Protein AF-A0A8X6NJ98-F1 (afdb_monomer_lite)

Radius of gyration: 20.94 Å; chains: 1; bounding box: 55×25×52 Å

pLDDT: mean 72.89, std 16.07, range [29.69, 87.19]

Secondary structure (DSSP, 8-state):
-HHHHHHHHHHH-----EEES-HHHHHHHHHH--SSTT-PPEEEPPHHHHHHHHHHHHHHHHHS----TT---HHHHHHHHHHHHHHHHHHHHHHHHHS--------

Foldseek 3Di:
DLVVQPPCCVPPVDGAQEDEDDPVVVVVCQVVVSDPPDRHRYYDYDPLRVLVVLLVVLVVVLVPPPCDPPNDDSVVVNVVSVVVNVVSVVVVVVVVVVPDDPDDDDD

Structure (mmCIF, N/CA/C/O backbone):
data_AF-A0A8X6NJ98-F1
#
_entry.id   AF-A0A8X6NJ98-F1
#
loop_
_atom_site.group_PDB
_atom_site.id
_atom_site.type_symbol
_atom_site.label_atom_id
_atom_site.label_alt_id
_atom_site.label_comp_id
_atom_site.label_asym_id
_atom_site.label_entity_id
_atom_site.label_seq_id
_atom_site.pdbx_PDB_ins_code
_atom_site.Cartn_x
_atom_site.Cartn_y
_atom_site.Cartn_z
_atom_site.occupancy
_atom_site.B_iso_or_equiv
_atom_site.auth_seq_id
_atom_site.auth_comp_id
_atom_site.auth_asym_id
_atom_site.auth_atom_id
_atom_site.pdbx_PDB_model_num
ATOM 1 N N . MET A 1 1 ? -17.014 7.603 10.220 1.00 59.00 1 MET A N 1
ATOM 2 C CA . MET A 1 1 ? -15.783 6.789 10.355 1.00 59.00 1 MET A CA 1
ATOM 3 C C . MET A 1 1 ? -15.705 6.054 11.693 1.00 59.00 1 MET A C 1
ATOM 5 O O . MET A 1 1 ? -15.623 4.837 11.694 1.00 59.00 1 MET A O 1
ATOM 9 N N . VAL A 1 2 ? -15.804 6.758 12.827 1.00 68.00 2 VAL A N 1
ATOM 10 C CA . VAL A 1 2 ? -15.571 6.204 14.182 1.00 68.00 2 VAL A CA 1
ATOM 11 C C . VAL A 1 2 ? -16.512 5.045 14.569 1.00 68.00 2 VAL A C 1
ATOM 13 O O . VAL A 1 2 ? -16.114 4.143 15.298 1.00 68.00 2 VAL A O 1
ATOM 16 N N . ARG A 1 3 ? -17.741 5.007 14.030 1.00 77.25 3 ARG A N 1
ATOM 17 C CA . ARG A 1 3 ? -18.703 3.910 14.273 1.00 77.25 3 ARG A CA 1
ATOM 18 C C . ARG A 1 3 ? -18.182 2.523 13.868 1.00 77.25 3 ARG A C 1
ATOM 20 O O . ARG A 1 3 ? -18.507 1.555 14.545 1.00 77.25 3 ARG A O 1
ATOM 27 N N . ILE A 1 4 ? -17.367 2.440 12.811 1.00 81.44 4 ILE A N 1
ATOM 28 C CA . ILE A 1 4 ? -16.804 1.171 12.310 1.00 81.44 4 ILE A CA 1
ATOM 29 C C . ILE A 1 4 ? -15.833 0.567 13.332 1.00 81.44 4 ILE A C 1
ATOM 31 O O . ILE A 1 4 ? -15.730 -0.648 13.429 1.00 81.44 4 ILE A O 1
ATOM 35 N N . PHE A 1 5 ? -15.159 1.410 14.117 1.00 81.19 5 PHE A N 1
ATOM 36 C CA . PHE A 1 5 ? -14.208 0.982 15.141 1.00 81.19 5 PHE A CA 1
ATOM 37 C C . PHE A 1 5 ? -14.902 0.669 16.476 1.00 81.19 5 PHE A C 1
ATOM 39 O O . PHE A 1 5 ? -14.585 -0.332 17.105 1.00 81.19 5 PHE A O 1
ATOM 46 N N . LYS A 1 6 ? -15.915 1.461 16.861 1.00 82.06 6 LYS A N 1
ATOM 47 C CA . LYS A 1 6 ? -16.621 1.303 18.148 1.00 82.06 6 LYS A CA 1
ATOM 48 C C . LYS A 1 6 ? -17.482 0.042 18.247 1.00 82.06 6 LYS A C 1
ATOM 50 O O . LYS A 1 6 ? -17.546 -0.576 19.304 1.00 82.06 6 LYS A O 1
ATOM 55 N N . TRP A 1 7 ? -18.180 -0.329 17.172 1.00 84.31 7 TRP A N 1
ATOM 56 C CA . TRP A 1 7 ? -19.093 -1.477 17.202 1.00 84.31 7 TRP A CA 1
ATOM 57 C C . TRP A 1 7 ? -18.386 -2.822 17.481 1.00 84.31 7 TRP A C 1
ATOM 59 O O . TRP A 1 7 ? -18.805 -3.521 18.402 1.00 84.31 7 TRP A O 1
ATOM 69 N N . PRO A 1 8 ? -17.310 -3.207 16.765 1.00 83.81 8 PRO A N 1
ATOM 70 C CA . PRO A 1 8 ? -16.613 -4.469 17.026 1.00 83.81 8 PRO A CA 1
ATOM 71 C C . PRO A 1 8 ? -15.831 -4.473 18.344 1.00 83.81 8 PRO A C 1
ATOM 73 O O . PRO A 1 8 ? -15.721 -5.531 18.965 1.00 83.81 8 PRO A O 1
ATOM 76 N N . GLU A 1 9 ? -15.344 -3.317 18.799 1.00 84.00 9 GLU A N 1
ATOM 77 C CA . GLU A 1 9 ? -14.705 -3.184 20.110 1.00 84.00 9 GLU A CA 1
ATOM 78 C C . GLU A 1 9 ? -15.705 -3.502 21.231 1.00 84.00 9 GLU A C 1
ATOM 80 O O . GLU A 1 9 ? -15.432 -4.346 22.078 1.00 84.00 9 GLU A O 1
ATOM 85 N N . SER A 1 10 ? -16.910 -2.923 21.182 1.00 83.50 10 SER A N 1
ATOM 86 C CA . SER A 1 10 ? -17.930 -3.141 22.215 1.00 83.50 10 SER A CA 1
ATOM 87 C C . SER A 1 10 ? -18.558 -4.534 22.177 1.00 83.50 10 SER A C 1
ATOM 89 O O . SER A 1 10 ? -18.932 -5.052 23.223 1.00 83.50 10 SER A O 1
ATOM 91 N N . ASN A 1 11 ? -18.740 -5.113 20.988 1.00 86.56 11 ASN A N 1
ATOM 92 C CA . ASN A 1 11 ? -19.566 -6.312 20.825 1.00 86.56 11 ASN A CA 1
ATOM 93 C C . ASN A 1 11 ? -18.741 -7.606 20.757 1.00 86.56 11 ASN A C 1
ATOM 95 O O . ASN A 1 11 ? -19.264 -8.693 20.984 1.00 86.56 11 ASN A O 1
ATOM 99 N N . ARG A 1 12 ? -17.460 -7.508 20.379 1.00 86.00 12 ARG A N 1
ATOM 100 C CA . ARG A 1 12 ? -16.571 -8.664 20.172 1.00 86.00 12 ARG A CA 1
ATOM 101 C C . ARG A 1 12 ? -15.187 -8.490 20.802 1.00 86.00 12 ARG A C 1
ATOM 103 O O . ARG A 1 12 ? -14.380 -9.406 20.695 1.00 86.00 12 ARG A O 1
ATOM 110 N N . SER A 1 13 ? -14.895 -7.344 21.427 1.00 83.12 13 SER A N 1
ATOM 111 C CA . SER A 1 13 ? -13.560 -7.009 21.947 1.00 83.12 13 SER A CA 1
ATOM 112 C C . SER A 1 13 ? -12.457 -7.095 20.875 1.00 83.12 13 SER A C 1
ATOM 114 O O . SER A 1 13 ? -11.312 -7.457 21.143 1.00 83.12 13 SER A O 1
ATOM 116 N N . VAL A 1 14 ? -12.802 -6.786 19.616 1.00 85.12 14 VAL A N 1
ATOM 117 C CA . VAL A 1 14 ? -11.871 -6.845 18.476 1.00 85.12 14 VAL A CA 1
ATOM 118 C C . VAL A 1 14 ? -11.396 -5.445 18.110 1.00 85.12 14 VAL A C 1
ATOM 120 O O . VAL A 1 14 ? -12.199 -4.520 17.990 1.00 85.12 14 VAL A O 1
ATOM 123 N N . ARG A 1 15 ? -10.088 -5.311 17.856 1.00 85.69 15 ARG A N 1
ATOM 124 C CA . ARG A 1 15 ? -9.449 -4.073 17.395 1.00 85.69 15 ARG A CA 1
ATOM 125 C C . ARG A 1 15 ? -8.810 -4.260 16.021 1.00 85.69 15 ARG A C 1
ATOM 127 O O . ARG A 1 15 ? -8.066 -5.206 15.782 1.00 85.69 15 ARG A O 1
ATOM 134 N N . TYR A 1 16 ? -9.077 -3.323 15.120 1.00 85.81 16 TYR A N 1
ATOM 135 C CA . TYR A 1 16 ? -8.394 -3.200 13.832 1.00 85.81 16 TYR A CA 1
ATOM 136 C C . TYR A 1 16 ? -7.019 -2.553 13.994 1.00 85.81 16 TYR A C 1
ATOM 138 O O . TYR A 1 16 ? -6.923 -1.394 14.389 1.00 85.81 16 TYR A O 1
ATOM 146 N N . ILE A 1 17 ? -5.972 -3.286 13.627 1.00 86.00 17 ILE A N 1
ATOM 147 C CA . ILE A 1 17 ? -4.575 -2.836 13.730 1.00 86.00 17 ILE A CA 1
ATOM 148 C C . ILE A 1 17 ? -4.085 -2.241 12.402 1.00 86.00 17 ILE A C 1
ATOM 150 O O . ILE A 1 17 ? -3.217 -1.369 12.384 1.00 86.00 17 ILE A O 1
ATOM 154 N N . SER A 1 18 ? -4.670 -2.676 11.284 1.00 86.69 18 SER A N 1
ATOM 155 C CA . SER A 1 18 ? -4.227 -2.302 9.944 1.00 86.69 18 SER A CA 1
ATOM 156 C C . SER A 1 18 ? -5.370 -1.769 9.090 1.00 86.69 18 SER A C 1
ATOM 158 O O . SER A 1 18 ? -6.457 -2.344 9.046 1.00 86.69 18 SER A O 1
ATOM 160 N N . TYR A 1 19 ? -5.106 -0.675 8.379 1.00 85.25 19 TYR A N 1
ATOM 161 C CA . TYR A 1 19 ? -6.032 -0.046 7.443 1.00 85.25 19 TYR A CA 1
ATOM 162 C C . TYR A 1 19 ? -5.536 -0.208 6.004 1.00 85.25 19 TYR A C 1
ATOM 164 O O . TYR A 1 19 ? -4.418 0.197 5.682 1.00 85.25 19 TYR A O 1
ATOM 172 N N . ILE A 1 20 ? -6.391 -0.747 5.130 1.00 85.81 20 ILE A N 1
ATOM 173 C CA . ILE A 1 20 ? -6.159 -0.829 3.683 1.00 85.81 20 ILE A CA 1
ATOM 174 C C . ILE A 1 20 ? -7.145 0.118 2.999 1.00 85.81 20 ILE A C 1
ATOM 176 O O . ILE A 1 20 ? -8.353 -0.105 3.031 1.00 85.81 20 ILE A O 1
ATOM 180 N N . GLY A 1 21 ? -6.635 1.178 2.374 1.00 83.25 21 GLY A N 1
ATOM 181 C CA . GLY A 1 21 ? -7.469 2.156 1.678 1.00 83.25 21 GLY A CA 1
ATOM 182 C C . GLY A 1 21 ? -6.738 3.454 1.348 1.00 83.25 21 GLY A C 1
ATOM 183 O O . GLY A 1 21 ? -5.506 3.545 1.431 1.00 83.25 21 GLY A O 1
ATOM 184 N N . ASP A 1 22 ? -7.496 4.475 0.954 1.00 81.75 22 ASP A N 1
ATOM 185 C CA . ASP A 1 22 ? -6.915 5.747 0.534 1.00 81.75 22 ASP A CA 1
ATOM 186 C C . ASP A 1 22 ? -6.311 6.544 1.691 1.00 81.75 22 ASP A C 1
ATOM 188 O O . ASP A 1 22 ? -6.780 6.546 2.828 1.00 81.75 22 ASP A O 1
ATOM 192 N N . ALA A 1 23 ? -5.261 7.301 1.363 1.00 81.88 23 ALA A N 1
ATOM 193 C CA . ALA A 1 23 ? -4.549 8.138 2.325 1.00 81.88 23 ALA A CA 1
ATOM 194 C C . ALA A 1 23 ? -5.454 9.184 2.992 1.00 81.88 23 ALA A C 1
ATOM 196 O O . ALA A 1 23 ? -5.309 9.435 4.181 1.00 81.88 23 ALA A O 1
ATOM 197 N N . LYS A 1 24 ? -6.396 9.762 2.236 1.00 82.81 24 LYS A N 1
ATOM 198 C CA . LYS A 1 24 ? -7.291 10.827 2.715 1.00 82.81 24 LYS A CA 1
ATOM 199 C C . LYS A 1 24 ? -8.150 10.358 3.891 1.00 82.81 24 LYS A C 1
ATOM 201 O O . LYS A 1 24 ? -8.286 11.060 4.886 1.00 82.81 24 LYS A O 1
ATOM 206 N N . TYR A 1 25 ? -8.676 9.143 3.787 1.00 82.50 25 TYR A N 1
ATOM 207 C CA . TYR A 1 25 ? -9.475 8.513 4.831 1.00 82.50 25 TYR A CA 1
ATOM 208 C C . TYR A 1 25 ? -8.622 8.023 6.000 1.00 82.50 25 TYR A C 1
ATOM 210 O O . TYR A 1 25 ? -9.055 8.091 7.143 1.00 82.50 25 TYR A O 1
ATOM 218 N N . PHE A 1 26 ? -7.395 7.567 5.736 1.00 84.75 26 PHE A N 1
ATOM 219 C CA . PHE A 1 26 ? -6.470 7.213 6.810 1.00 84.75 26 PHE A CA 1
ATOM 220 C C . PHE A 1 26 ? -6.135 8.417 7.698 1.00 84.75 26 PHE A C 1
ATOM 222 O O . PHE A 1 26 ? -6.127 8.280 8.915 1.00 84.75 26 PHE A O 1
ATOM 229 N N . LEU A 1 27 ? -5.911 9.598 7.113 1.00 85.62 27 LEU A N 1
ATOM 230 C CA . LEU A 1 27 ? -5.614 10.814 7.876 1.00 85.62 27 LEU A CA 1
ATOM 231 C C . LEU A 1 27 ? -6.757 11.192 8.825 1.00 85.62 27 LEU A C 1
ATOM 233 O O . LEU A 1 27 ? -6.503 11.525 9.978 1.00 85.62 27 LEU A O 1
ATOM 237 N N . SER A 1 28 ? -8.011 11.085 8.376 1.00 85.75 28 SER A N 1
ATOM 238 C CA . SER A 1 28 ? -9.161 11.355 9.246 1.00 85.75 28 SER A CA 1
ATOM 239 C C . SER A 1 28 ? -9.330 10.300 10.342 1.00 85.75 28 SER A C 1
ATOM 241 O O . SER A 1 28 ? -9.705 10.644 11.460 1.00 85.75 28 SER A O 1
ATOM 243 N N . ILE A 1 29 ? -9.001 9.032 10.064 1.00 84.31 29 ILE A N 1
ATOM 244 C CA . ILE A 1 29 ? -8.968 7.969 11.081 1.00 84.31 29 ILE A CA 1
ATOM 245 C C . ILE A 1 29 ? -7.875 8.250 12.115 1.00 84.31 29 ILE A C 1
ATOM 247 O O . ILE A 1 29 ? -8.160 8.210 13.310 1.00 84.31 29 ILE A O 1
ATOM 251 N N . ALA A 1 30 ? -6.658 8.564 11.667 1.00 83.88 30 ALA A N 1
ATOM 252 C CA . ALA A 1 30 ? -5.522 8.864 12.532 1.00 83.88 30 ALA A CA 1
ATOM 253 C C . ALA A 1 30 ? -5.808 10.076 13.431 1.00 83.88 30 ALA A C 1
ATOM 255 O O . ALA A 1 30 ? -5.580 10.002 14.633 1.00 83.88 30 ALA A O 1
ATOM 256 N N . ALA A 1 31 ? -6.399 11.140 12.877 1.00 84.81 31 ALA A N 1
ATOM 257 C CA . ALA A 1 31 ? -6.829 12.308 13.646 1.00 84.81 31 ALA A CA 1
ATOM 258 C C . ALA A 1 31 ? -7.931 11.974 14.665 1.00 84.81 31 ALA A C 1
ATOM 260 O O . ALA A 1 31 ? -7.966 12.541 15.751 1.00 84.81 31 ALA A O 1
ATOM 261 N N . SER A 1 32 ? -8.831 11.043 14.331 1.00 82.94 32 SER A N 1
ATOM 262 C CA . SER A 1 32 ? -9.922 10.648 15.228 1.00 82.94 32 SER A CA 1
ATOM 263 C C . SER A 1 32 ? -9.502 9.727 16.376 1.00 82.94 32 SER A C 1
ATOM 265 O O . SER A 1 32 ? -10.331 9.503 17.252 1.00 82.94 32 SER A O 1
ATOM 267 N N . SER A 1 33 ? -8.277 9.177 16.348 1.00 80.62 33 SER A N 1
ATOM 268 C CA . SER A 1 33 ? -7.727 8.208 17.313 1.00 80.62 33 SER A CA 1
ATOM 269 C C . SER A 1 33 ? -8.795 7.270 17.904 1.00 80.62 33 SER A C 1
ATOM 271 O O . SER A 1 33 ? -9.205 7.437 19.054 1.00 80.62 33 SER A O 1
ATOM 273 N N . PRO A 1 34 ? -9.304 6.297 17.123 1.00 77.12 34 PRO A N 1
ATOM 274 C CA . PRO A 1 34 ? -10.494 5.537 17.502 1.00 77.12 34 PRO A CA 1
ATOM 275 C C . PRO A 1 34 ? -10.318 4.668 18.757 1.00 77.12 34 PRO A C 1
ATOM 27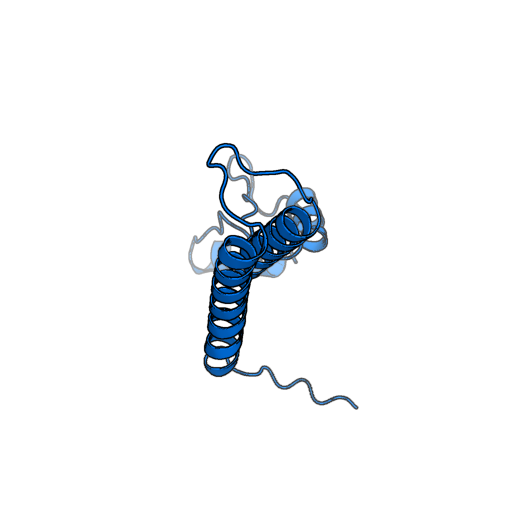7 O O . PRO A 1 34 ? -11.321 4.360 19.394 1.00 77.12 34 PRO A O 1
ATOM 280 N N . TYR A 1 35 ? -9.083 4.299 19.112 1.00 81.75 35 TYR A N 1
ATOM 281 C CA . TYR A 1 35 ? -8.759 3.523 20.312 1.00 81.75 35 TYR A CA 1
ATOM 282 C C . TYR A 1 35 ? -8.041 4.397 21.348 1.00 81.75 35 TYR A C 1
ATOM 284 O O . TYR A 1 35 ? -7.285 5.302 20.984 1.00 81.75 35 TYR A O 1
ATOM 292 N N . LYS A 1 36 ? -8.266 4.116 22.639 1.00 67.62 36 LYS A N 1
ATOM 293 C CA . LYS A 1 36 ? -7.506 4.728 23.744 1.00 67.62 36 LYS A CA 1
ATOM 294 C C . LYS A 1 36 ? -6.080 4.155 23.809 1.00 67.62 36 LYS A C 1
ATOM 296 O O . LYS A 1 36 ? -5.811 3.103 23.233 1.00 67.62 36 LYS A O 1
ATOM 301 N N . GLU A 1 37 ? -5.193 4.912 24.457 1.00 67.69 37 GLU A N 1
ATOM 302 C CA . GLU A 1 37 ? -3.725 4.798 24.490 1.00 67.69 37 GLU A CA 1
ATOM 303 C C . GLU A 1 37 ? -3.138 3.395 24.235 1.00 67.69 37 GLU A C 1
ATOM 305 O O . GLU A 1 37 ? -3.469 2.415 24.898 1.00 67.69 37 GLU A O 1
ATOM 310 N N . GLY A 1 38 ? -2.222 3.325 23.259 1.00 68.38 38 GLY A N 1
ATOM 311 C CA . GLY A 1 38 ? -1.344 2.173 23.019 1.00 68.38 38 GLY A CA 1
ATOM 312 C C . GLY A 1 38 ? -1.570 1.405 21.712 1.00 68.38 38 GLY A C 1
ATOM 313 O O . GLY A 1 38 ? -0.712 0.616 21.330 1.00 68.38 38 GLY A O 1
ATOM 314 N N . THR A 1 39 ? -2.676 1.615 20.983 1.00 69.56 39 THR A N 1
ATOM 315 C CA . THR A 1 39 ? -2.929 0.914 19.701 1.00 69.56 39 THR A CA 1
ATOM 316 C C . THR A 1 39 ? -2.998 1.885 18.524 1.00 69.56 39 THR A C 1
ATOM 318 O O . THR A 1 39 ? -4.046 2.464 18.238 1.00 69.56 39 THR A O 1
ATOM 321 N N . GLN A 1 40 ? -1.878 2.052 17.815 1.00 76.50 40 GLN A N 1
ATOM 322 C CA . GLN A 1 40 ? -1.821 2.869 16.603 1.00 76.50 40 GLN A CA 1
ATOM 323 C C . GLN A 1 40 ? -2.245 2.050 15.377 1.00 76.50 40 GLN A C 1
ATOM 325 O O . GLN A 1 40 ? -1.723 0.964 15.125 1.00 76.50 40 GLN A O 1
ATOM 330 N N . VAL A 1 41 ? -3.184 2.580 14.589 1.00 81.44 41 VAL A N 1
ATOM 331 C CA . VAL A 1 41 ? -3.594 1.948 13.328 1.00 81.44 41 VAL A CA 1
ATOM 332 C C . VAL A 1 41 ? -2.513 2.190 12.278 1.00 81.44 41 VAL A C 1
ATOM 334 O O . VAL A 1 41 ? -2.213 3.333 11.931 1.00 81.44 41 VAL A O 1
ATOM 337 N N . THR A 1 42 ? -1.952 1.113 11.738 1.00 85.31 42 THR A N 1
ATOM 338 C CA . THR A 1 42 ? -0.954 1.169 10.666 1.00 85.31 42 THR A CA 1
ATOM 339 C C . THR A 1 42 ? -1.631 1.190 9.303 1.00 85.31 42 THR A C 1
ATOM 341 O O . THR A 1 42 ? -2.572 0.442 9.029 1.00 85.31 42 THR A O 1
ATOM 344 N N . LYS A 1 43 ? -1.161 2.061 8.410 1.00 83.69 43 LYS A N 1
ATOM 345 C CA . LYS A 1 43 ? -1.631 2.076 7.027 1.00 83.69 43 LYS A CA 1
ATOM 346 C C . LYS A 1 43 ? -0.849 1.055 6.210 1.00 83.69 43 LYS A C 1
ATOM 348 O O . LYS A 1 43 ? 0.361 1.191 6.059 1.00 83.69 43 LYS A O 1
ATOM 353 N N . LEU A 1 44 ? -1.552 0.098 5.619 1.00 85.62 44 LEU A N 1
ATOM 354 C CA . LEU A 1 44 ? -0.991 -0.815 4.631 1.00 85.62 44 LEU A CA 1
ATOM 355 C C . LEU A 1 44 ? -1.287 -0.302 3.219 1.00 85.62 44 LEU A C 1
ATOM 357 O O . LEU A 1 44 ? -2.370 0.220 2.932 1.00 85.62 44 LEU A O 1
ATOM 361 N N . GLU A 1 45 ? -0.317 -0.434 2.314 1.00 79.31 45 GLU A N 1
ATOM 362 C CA . GLU A 1 45 ? -0.556 -0.149 0.902 1.00 79.31 45 GLU A CA 1
ATOM 363 C C . GLU A 1 45 ? -1.386 -1.270 0.267 1.00 79.31 45 GLU A C 1
ATOM 365 O O . GLU A 1 45 ? -1.136 -2.457 0.462 1.00 79.31 45 GLU A O 1
ATOM 370 N N . CYS A 1 46 ? -2.383 -0.889 -0.533 1.00 82.94 46 CYS A N 1
ATOM 371 C CA . CYS A 1 46 ? -3.140 -1.852 -1.321 1.00 82.94 46 CYS A CA 1
ATOM 372 C C . CYS A 1 46 ? -2.246 -2.454 -2.416 1.00 82.94 46 CYS A C 1
ATOM 374 O O . CYS A 1 46 ? -1.526 -1.725 -3.101 1.00 82.94 46 CYS A O 1
ATOM 376 N N . VAL A 1 47 ? -2.350 -3.767 -2.639 1.00 82.00 47 VAL A N 1
ATOM 377 C CA . VAL A 1 47 ? -1.583 -4.502 -3.664 1.00 82.00 47 VAL A CA 1
ATOM 378 C C . VAL A 1 47 ? -1.709 -3.850 -5.044 1.00 82.00 47 VAL A C 1
ATOM 380 O O . VAL A 1 47 ? -0.712 -3.665 -5.736 1.00 82.00 47 VAL A O 1
ATOM 383 N N . VAL A 1 48 ? -2.912 -3.393 -5.405 1.00 80.44 48 VAL A N 1
ATOM 384 C CA . VAL A 1 48 ? -3.169 -2.694 -6.677 1.00 80.44 48 VAL A CA 1
ATOM 385 C C . VAL A 1 48 ? -2.359 -1.396 -6.779 1.00 80.44 48 VAL A C 1
ATOM 387 O O . VAL A 1 48 ? -1.876 -1.035 -7.851 1.00 80.44 48 VAL A O 1
ATOM 390 N N . ARG A 1 49 ? -2.173 -0.677 -5.665 1.00 82.75 49 ARG A N 1
ATOM 391 C CA . ARG A 1 49 ? -1.370 0.554 -5.622 1.00 82.75 49 ARG A CA 1
ATOM 392 C C . ARG A 1 49 ? 0.117 0.251 -5.798 1.00 82.75 49 ARG A C 1
ATOM 394 O O . ARG A 1 49 ? 0.779 0.961 -6.552 1.00 82.75 49 ARG A O 1
ATOM 401 N N . ILE A 1 50 ? 0.617 -0.807 -5.161 1.00 84.62 50 ILE A N 1
ATOM 402 C CA . ILE A 1 50 ? 2.002 -1.278 -5.325 1.00 84.62 50 ILE A CA 1
ATOM 403 C C . ILE A 1 50 ? 2.247 -1.668 -6.786 1.00 84.62 50 ILE A C 1
ATOM 405 O O . ILE A 1 50 ? 3.195 -1.197 -7.407 1.00 84.62 50 ILE A O 1
ATOM 409 N N . GLN A 1 51 ? 1.338 -2.440 -7.376 1.00 84.94 51 GLN A N 1
ATOM 410 C CA . GLN A 1 51 ? 1.414 -2.848 -8.778 1.00 84.94 51 GLN A CA 1
ATOM 411 C C . GLN A 1 51 ? 1.421 -1.655 -9.738 1.00 84.94 51 GLN A C 1
ATOM 413 O O . GLN A 1 51 ? 2.263 -1.602 -10.630 1.00 84.94 51 GLN A O 1
ATOM 418 N N . LYS A 1 52 ? 0.557 -0.651 -9.528 1.00 84.19 52 LYS A N 1
ATOM 419 C CA . LYS A 1 52 ? 0.576 0.590 -10.324 1.00 84.19 52 LYS A CA 1
ATOM 420 C C . LYS A 1 52 ? 1.917 1.323 -10.227 1.00 84.19 52 LYS A C 1
ATOM 422 O O . LYS A 1 52 ? 2.403 1.824 -11.237 1.00 84.19 52 LYS A O 1
ATOM 427 N N . ARG A 1 53 ? 2.532 1.372 -9.039 1.00 85.88 53 ARG A N 1
ATOM 428 C CA . ARG A 1 53 ? 3.872 1.961 -8.860 1.00 85.88 53 ARG A CA 1
ATOM 429 C C . ARG A 1 53 ? 4.936 1.174 -9.621 1.00 85.88 53 ARG A C 1
ATOM 431 O O . ARG A 1 53 ? 5.749 1.792 -10.299 1.00 85.88 53 ARG A O 1
ATOM 438 N N . ILE A 1 54 ? 4.908 -0.156 -9.543 1.00 85.25 54 ILE A N 1
ATOM 439 C CA . ILE A 1 54 ? 5.842 -1.028 -10.271 1.00 85.25 54 ILE A CA 1
ATOM 440 C C . ILE A 1 54 ? 5.707 -0.810 -11.781 1.00 85.25 54 ILE A C 1
ATOM 442 O O . ILE A 1 54 ? 6.709 -0.568 -12.444 1.00 85.25 54 ILE A O 1
ATOM 446 N N . VAL A 1 55 ? 4.483 -0.799 -12.317 1.00 86.38 55 VAL A N 1
ATOM 447 C CA . VAL A 1 55 ? 4.234 -0.537 -13.746 1.00 86.38 55 VAL A CA 1
ATOM 448 C C . VAL A 1 55 ? 4.766 0.837 -14.159 1.00 86.38 55 VAL A C 1
ATOM 450 O O . VAL A 1 55 ? 5.446 0.942 -15.175 1.00 86.38 55 VAL A O 1
ATOM 453 N N . ALA A 1 56 ? 4.530 1.883 -13.363 1.00 87.19 56 ALA A N 1
ATOM 454 C CA . ALA A 1 56 ? 5.046 3.219 -13.660 1.00 87.19 56 ALA A CA 1
ATOM 455 C C . ALA A 1 56 ? 6.586 3.276 -13.651 1.00 87.19 56 ALA A C 1
ATOM 457 O O . ALA A 1 56 ? 7.180 3.957 -14.486 1.00 87.19 56 ALA A O 1
ATOM 458 N N . LEU A 1 57 ? 7.248 2.558 -12.736 1.00 86.50 57 LEU A N 1
ATOM 459 C CA . LEU A 1 57 ? 8.711 2.449 -12.713 1.00 86.50 57 LEU A CA 1
ATOM 460 C C . LEU A 1 57 ? 9.236 1.695 -13.938 1.00 86.50 57 LEU A C 1
ATOM 462 O O . LEU A 1 57 ? 10.165 2.164 -14.584 1.00 86.50 57 LEU A O 1
ATOM 466 N N . LEU A 1 58 ? 8.607 0.577 -14.298 1.00 84.19 58 LEU A N 1
ATOM 467 C CA . LEU A 1 58 ? 8.945 -0.204 -15.488 1.00 84.19 58 LEU A CA 1
ATOM 468 C C . LEU A 1 58 ? 8.777 0.607 -16.783 1.00 84.19 58 LEU A C 1
ATOM 470 O O . LEU A 1 58 ? 9.632 0.552 -17.663 1.00 84.19 58 LEU A O 1
ATOM 474 N N . GLN A 1 59 ? 7.721 1.416 -16.882 1.00 83.38 59 GLN A N 1
ATOM 475 C CA . GLN A 1 59 ? 7.516 2.325 -18.013 1.00 83.38 59 GLN A CA 1
ATOM 476 C C . GLN A 1 59 ? 8.589 3.417 -18.082 1.00 83.38 59 GLN A C 1
ATOM 478 O O . GLN A 1 59 ? 9.084 3.708 -19.168 1.00 83.38 59 GLN A O 1
ATOM 483 N N . LYS A 1 60 ? 9.001 3.985 -16.940 1.00 84.25 60 LYS A N 1
ATOM 484 C CA . LYS A 1 60 ? 10.127 4.931 -16.893 1.00 84.25 60 LYS A CA 1
ATOM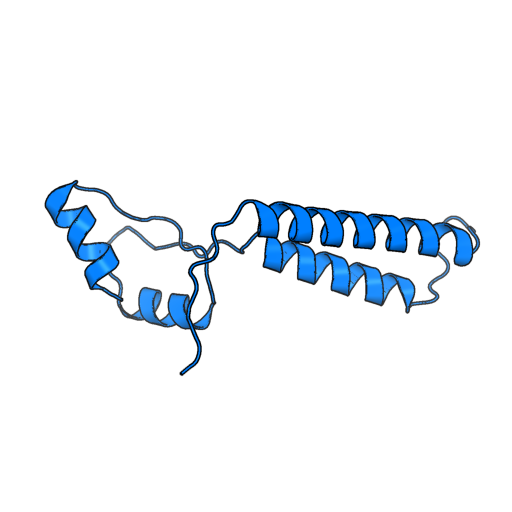 485 C C . LYS A 1 60 ? 11.433 4.273 -17.329 1.00 84.25 60 LYS A C 1
ATOM 487 O O . LYS A 1 60 ? 12.139 4.849 -18.146 1.00 84.25 60 LYS A O 1
ATOM 492 N N . LEU A 1 61 ? 11.703 3.055 -16.853 1.00 81.00 61 LEU A N 1
ATOM 493 C CA . LEU A 1 61 ? 12.874 2.271 -17.254 1.00 81.00 61 LEU A CA 1
ATOM 494 C C . LEU A 1 61 ? 12.884 1.974 -18.757 1.00 81.00 61 LEU A C 1
ATOM 496 O O . LEU A 1 61 ? 13.945 1.990 -19.370 1.00 81.00 61 LEU A O 1
ATOM 500 N N . LYS A 1 62 ? 11.711 1.753 -19.362 1.00 76.38 62 LYS A N 1
ATOM 501 C CA . LYS A 1 62 ? 11.566 1.579 -20.814 1.00 76.38 62 LYS A CA 1
ATOM 502 C C . LYS A 1 62 ? 11.883 2.861 -21.597 1.00 76.38 62 LYS A C 1
ATOM 504 O O . LYS A 1 62 ? 12.395 2.772 -22.706 1.00 76.38 62 LYS A O 1
ATOM 509 N N . GLN A 1 63 ? 11.556 4.033 -21.049 1.00 76.19 63 GLN A N 1
ATOM 510 C CA . GLN A 1 63 ? 11.791 5.336 -21.690 1.00 76.19 63 GLN A CA 1
ATOM 511 C C . GLN A 1 63 ? 13.242 5.804 -21.562 1.00 76.19 63 GLN A C 1
ATOM 513 O O . GLN A 1 63 ? 13.770 6.457 -22.462 1.00 76.19 63 GLN A O 1
ATOM 518 N N . THR A 1 64 ? 13.908 5.474 -20.457 1.00 68.88 64 THR A N 1
ATOM 519 C CA . THR A 1 64 ? 15.341 5.711 -20.319 1.00 68.88 64 THR A CA 1
ATOM 520 C C . THR A 1 64 ? 16.097 4.716 -21.193 1.00 68.88 64 THR A C 1
ATOM 522 O O . THR A 1 64 ? 16.252 3.554 -20.833 1.00 68.88 64 THR A O 1
ATOM 525 N N . ASN A 1 65 ? 16.619 5.190 -22.329 1.00 59.44 65 ASN A N 1
ATOM 526 C CA . ASN A 1 65 ? 17.563 4.478 -23.202 1.00 59.44 65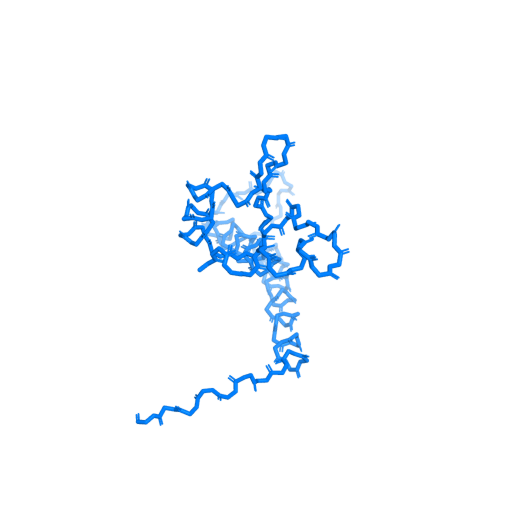 ASN A CA 1
ATOM 527 C C . ASN A 1 65 ? 18.935 4.249 -22.525 1.00 59.44 65 ASN A C 1
ATOM 529 O O . ASN A 1 65 ? 19.983 4.357 -23.163 1.00 59.44 65 ASN A O 1
ATOM 533 N N . SER A 1 66 ? 18.969 3.984 -21.218 1.00 56.53 66 SER A N 1
ATOM 534 C CA . SER A 1 66 ? 20.196 3.620 -20.530 1.00 56.53 66 SER A CA 1
ATOM 535 C C . SER A 1 66 ? 20.586 2.235 -21.021 1.00 56.53 66 SER A C 1
ATOM 537 O O . SER A 1 66 ? 19.910 1.250 -20.713 1.00 56.53 66 SER A O 1
ATOM 539 N N . LYS A 1 67 ? 21.660 2.170 -21.813 1.00 55.09 67 LYS A N 1
ATOM 540 C CA . LYS A 1 67 ? 22.374 0.924 -22.087 1.00 55.09 67 LYS A CA 1
ATOM 541 C C . LYS A 1 67 ? 22.568 0.226 -20.743 1.00 55.09 67 LYS A C 1
ATOM 543 O O . LYS A 1 67 ? 23.244 0.757 -19.865 1.00 55.09 67 LYS A O 1
ATOM 548 N N . PHE A 1 68 ? 21.892 -0.902 -20.555 1.00 54.81 68 PHE A N 1
ATOM 549 C CA . PHE A 1 68 ? 22.121 -1.727 -19.378 1.00 54.81 68 PHE A CA 1
ATOM 550 C C . PHE A 1 68 ? 23.564 -2.241 -19.453 1.00 54.81 68 PHE A C 1
ATOM 552 O O . PHE A 1 68 ? 24.078 -2.440 -20.557 1.00 54.81 68 PHE A O 1
ATOM 559 N N . SER A 1 69 ? 24.208 -2.445 -18.304 1.00 57.84 69 SER A N 1
ATOM 560 C CA . SER A 1 69 ? 25.616 -2.869 -18.182 1.00 57.84 69 SER A CA 1
ATOM 561 C C . SER A 1 69 ? 25.997 -4.073 -19.051 1.00 57.84 69 SE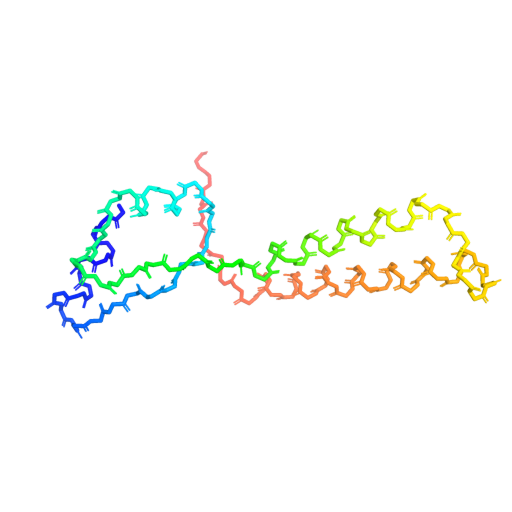R A C 1
ATOM 563 O O . SER A 1 69 ? 27.162 -4.234 -19.393 1.00 57.84 69 SER A O 1
ATOM 565 N N . ASP A 1 70 ? 25.017 -4.888 -19.440 1.00 59.41 70 ASP A N 1
ATOM 566 C CA . ASP A 1 70 ? 25.227 -6.189 -20.080 1.00 59.41 70 ASP A CA 1
ATOM 567 C C . ASP A 1 70 ? 25.323 -6.133 -21.616 1.00 59.41 70 ASP A C 1
ATOM 569 O O . ASP A 1 70 ? 25.301 -7.169 -22.270 1.00 59.41 70 ASP A O 1
ATOM 573 N N . GLY A 1 71 ? 25.368 -4.949 -22.236 1.00 56.19 71 GLY A N 1
ATOM 574 C CA . GLY A 1 71 ? 25.550 -4.820 -23.694 1.00 56.19 71 GLY A CA 1
ATOM 575 C C . GLY A 1 71 ? 24.364 -5.284 -24.558 1.00 56.19 71 GLY A C 1
ATOM 576 O O . GLY A 1 71 ? 24.421 -5.196 -25.785 1.00 56.19 71 GLY A O 1
ATOM 577 N N . ASP A 1 72 ? 23.267 -5.736 -23.946 1.00 56.84 72 ASP A N 1
ATOM 578 C CA . ASP A 1 72 ? 22.074 -6.185 -24.663 1.00 56.84 72 ASP A CA 1
ATOM 579 C C . ASP A 1 72 ? 21.357 -5.053 -25.412 1.00 56.84 72 ASP A C 1
ATOM 581 O O . ASP A 1 72 ? 21.117 -3.960 -24.892 1.00 56.84 72 ASP A O 1
ATOM 585 N N . SER A 1 73 ? 20.902 -5.369 -26.627 1.00 55.12 73 SER A N 1
ATOM 586 C CA . SER A 1 73 ? 20.047 -4.506 -27.444 1.00 55.12 73 SER A CA 1
ATOM 587 C C . SER A 1 73 ? 18.750 -4.134 -26.705 1.00 55.12 73 SER A C 1
ATOM 589 O O . SER A 1 73 ? 17.994 -5.024 -26.296 1.00 55.12 73 SER A O 1
ATOM 591 N N . VAL A 1 74 ? 18.448 -2.833 -26.635 1.00 59.41 74 VAL A N 1
ATOM 592 C CA . VAL A 1 74 ? 17.269 -2.226 -25.975 1.00 59.41 74 VAL A CA 1
ATOM 593 C C . VAL A 1 74 ? 15.946 -2.944 -26.313 1.00 59.41 74 VAL A C 1
ATOM 595 O O . VAL A 1 74 ? 15.086 -3.106 -25.449 1.00 59.41 74 VAL A O 1
ATOM 598 N N . GLY A 1 75 ? 15.804 -3.458 -27.542 1.00 59.22 75 GLY A N 1
ATOM 599 C CA . GLY A 1 75 ? 14.580 -4.107 -28.032 1.00 59.22 75 GLY A CA 1
ATOM 600 C C . GLY A 1 75 ? 14.228 -5.472 -27.417 1.00 59.22 75 GLY A C 1
ATOM 601 O O . GLY A 1 75 ? 13.051 -5.819 -27.344 1.00 59.22 75 GLY A O 1
ATOM 602 N N . ARG A 1 76 ? 15.201 -6.270 -26.948 1.00 61.00 76 ARG A N 1
ATOM 603 C CA . ARG A 1 76 ? 14.898 -7.577 -26.319 1.00 61.00 76 ARG A CA 1
ATOM 604 C C . ARG A 1 76 ? 14.426 -7.416 -24.875 1.00 61.00 76 ARG A C 1
ATOM 606 O O . ARG A 1 76 ? 13.480 -8.084 -24.460 1.00 61.00 76 ARG A O 1
ATOM 613 N N . LYS A 1 77 ? 15.046 -6.495 -24.132 1.00 65.50 77 LYS A N 1
ATOM 614 C CA . LYS A 1 77 ? 14.706 -6.205 -22.732 1.00 65.50 77 LYS A CA 1
A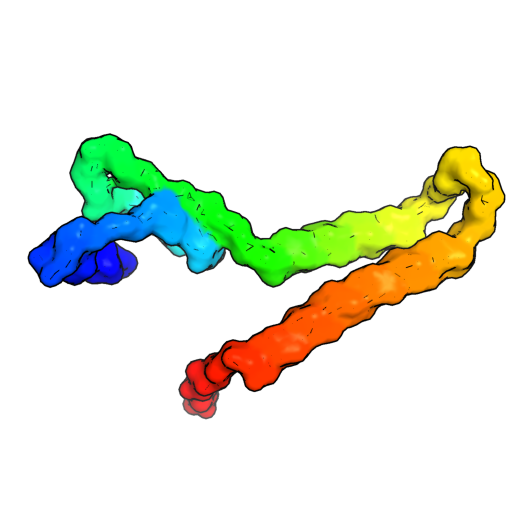TOM 615 C C . LYS A 1 77 ? 13.390 -5.423 -22.606 1.00 65.50 77 LYS A C 1
ATOM 617 O O . LYS A 1 77 ? 12.612 -5.723 -21.704 1.00 65.50 77 LYS A O 1
ATOM 622 N N . SER A 1 78 ? 13.053 -4.536 -23.550 1.00 67.69 78 SER A N 1
ATOM 623 C CA . SER A 1 78 ? 11.736 -3.871 -23.577 1.00 67.69 78 SER A CA 1
ATOM 624 C C . SER A 1 78 ? 10.568 -4.863 -23.695 1.00 67.69 78 SER A C 1
ATOM 626 O O . SER A 1 78 ? 9.566 -4.707 -23.004 1.00 67.69 78 SER A O 1
ATOM 628 N N . ARG A 1 79 ? 10.730 -5.950 -24.463 1.00 76.50 79 ARG A N 1
ATOM 629 C CA . ARG A 1 79 ? 9.729 -7.026 -24.579 1.00 76.50 79 ARG A CA 1
ATOM 630 C C . ARG A 1 79 ? 9.516 -7.797 -23.270 1.00 76.50 79 ARG A C 1
ATOM 632 O O . ARG A 1 79 ? 8.412 -8.270 -23.018 1.00 76.50 79 ARG A O 1
ATOM 639 N N . VAL A 1 80 ? 10.554 -7.951 -22.443 1.00 78.81 80 VAL A N 1
ATOM 640 C CA . VAL A 1 80 ? 10.439 -8.584 -21.113 1.00 78.81 80 VAL A CA 1
ATOM 641 C C . VAL A 1 80 ? 9.672 -7.675 -20.156 1.00 78.81 80 VAL A C 1
ATOM 643 O O . VAL A 1 80 ? 8.786 -8.148 -19.446 1.00 78.81 80 VAL A O 1
ATOM 646 N N . ILE A 1 81 ? 9.967 -6.372 -20.188 1.00 80.31 81 ILE A N 1
ATOM 647 C CA . ILE A 1 81 ? 9.246 -5.366 -19.403 1.00 80.31 81 ILE A CA 1
ATOM 648 C C . ILE A 1 81 ? 7.760 -5.350 -19.785 1.00 80.31 81 ILE A C 1
ATOM 650 O O . ILE A 1 81 ? 6.906 -5.391 -18.902 1.00 80.31 81 ILE A O 1
ATOM 654 N N . ASP A 1 82 ? 7.449 -5.365 -21.083 1.00 81.25 82 ASP A N 1
ATOM 655 C CA . ASP A 1 82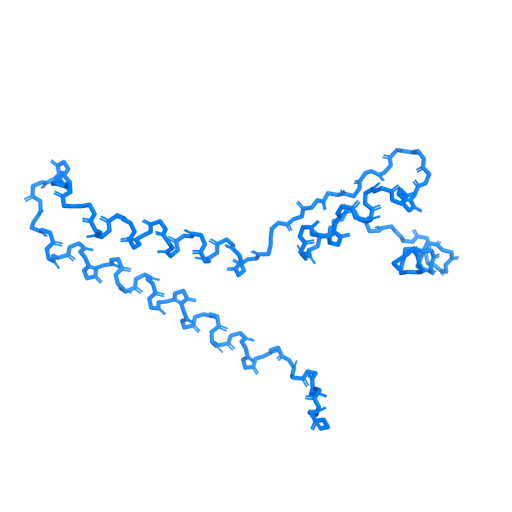 ? 6.068 -5.382 -21.573 1.00 81.25 82 ASP A CA 1
ATOM 656 C C . ASP A 1 82 ? 5.319 -6.642 -21.110 1.00 81.25 82 ASP A C 1
ATOM 658 O O . ASP A 1 82 ? 4.238 -6.530 -20.538 1.00 81.25 82 ASP A O 1
ATOM 662 N N . LYS A 1 83 ? 5.940 -7.829 -21.202 1.00 84.38 83 LYS A N 1
ATOM 663 C CA . LYS A 1 83 ? 5.357 -9.072 -20.662 1.00 84.38 83 LYS A CA 1
ATOM 664 C C . LYS A 1 83 ? 5.084 -8.996 -19.157 1.00 84.38 83 LYS A C 1
ATOM 666 O O . LYS A 1 83 ? 4.062 -9.498 -18.697 1.00 84.38 83 LYS A O 1
ATOM 671 N N . MET A 1 84 ? 5.983 -8.392 -18.376 1.00 82.88 84 MET A N 1
ATOM 672 C CA . MET A 1 84 ? 5.764 -8.195 -16.938 1.00 82.88 84 MET A CA 1
ATOM 673 C C . MET A 1 84 ? 4.588 -7.253 -16.663 1.00 82.88 84 MET A C 1
ATOM 675 O O . MET A 1 84 ? 3.780 -7.533 -15.778 1.00 82.88 84 MET A O 1
ATOM 679 N N . ILE A 1 85 ? 4.467 -6.161 -17.422 1.00 82.56 85 ILE A N 1
ATOM 680 C CA . ILE A 1 85 ? 3.337 -5.234 -17.309 1.00 82.56 85 ILE A CA 1
ATOM 681 C C . ILE A 1 85 ? 2.029 -5.952 -17.662 1.00 82.56 85 ILE A C 1
ATOM 683 O O . ILE A 1 85 ? 1.069 -5.863 -16.895 1.00 82.56 85 ILE A O 1
ATOM 687 N N . ASP A 1 86 ? 2.006 -6.720 -18.751 1.00 83.44 86 ASP A N 1
ATOM 688 C CA . ASP A 1 86 ? 0.828 -7.472 -19.190 1.00 83.44 86 ASP A CA 1
ATOM 689 C C . ASP A 1 86 ? 0.366 -8.480 -18.134 1.00 83.44 86 ASP A C 1
ATOM 691 O O . ASP A 1 86 ? -0.825 -8.558 -17.836 1.00 83.44 86 ASP A O 1
ATOM 695 N N . LEU A 1 87 ? 1.294 -9.200 -17.493 1.00 85.19 87 LEU A N 1
ATOM 696 C CA . LEU A 1 87 ? 0.969 -10.120 -16.398 1.00 85.19 87 LEU A CA 1
ATOM 697 C C . LEU A 1 87 ? 0.350 -9.396 -15.195 1.00 85.19 87 LEU A C 1
ATOM 699 O O . LEU A 1 87 ? -0.617 -9.887 -14.610 1.00 85.19 87 LEU A O 1
ATOM 703 N N . ILE A 1 88 ? 0.865 -8.217 -14.835 1.00 82.88 88 ILE A N 1
ATOM 704 C CA . ILE A 1 88 ? 0.316 -7.405 -13.739 1.00 82.88 88 ILE A CA 1
ATOM 705 C C . ILE A 1 88 ? -1.095 -6.909 -14.087 1.00 82.88 88 ILE A C 1
ATOM 707 O O . ILE A 1 88 ? -1.993 -6.931 -13.239 1.00 82.88 88 ILE A O 1
ATOM 711 N N . VAL A 1 89 ? -1.317 -6.465 -15.325 1.00 78.12 89 VAL A N 1
ATOM 712 C CA . VAL A 1 89 ? -2.631 -6.007 -15.798 1.00 78.12 89 VAL A CA 1
ATOM 713 C C . VAL A 1 89 ? -3.625 -7.169 -15.849 1.00 78.12 89 VAL A C 1
ATOM 715 O O . VAL A 1 89 ? -4.749 -7.038 -15.361 1.00 78.12 89 VAL A O 1
ATOM 718 N N . LEU A 1 90 ? -3.203 -8.327 -16.356 1.00 79.94 90 LEU A N 1
ATOM 719 C CA . LEU A 1 90 ? -4.017 -9.536 -16.424 1.00 79.94 90 LEU A CA 1
ATOM 720 C C . LEU A 1 90 ? -4.403 -10.034 -15.028 1.00 79.94 90 LEU A C 1
ATOM 722 O O . LEU A 1 90 ? -5.569 -10.335 -14.794 1.00 79.94 90 LEU A O 1
ATOM 726 N N . TRP A 1 91 ? -3.468 -10.049 -14.074 1.00 79.69 91 TRP A N 1
ATOM 727 C CA . TRP A 1 91 ? -3.758 -10.409 -12.682 1.00 79.69 91 TRP A CA 1
ATOM 728 C C . TRP A 1 91 ? -4.826 -9.496 -12.064 1.00 79.69 91 TRP A C 1
ATOM 730 O O . TRP A 1 91 ? -5.765 -9.973 -11.421 1.00 79.69 91 TRP A O 1
ATOM 740 N N . ASN A 1 92 ? -4.735 -8.186 -12.313 1.00 72.75 92 ASN A N 1
ATOM 741 C CA . ASN A 1 92 ? -5.730 -7.217 -11.853 1.00 72.75 92 ASN A CA 1
ATOM 742 C C . ASN A 1 92 ? -7.104 -7.427 -12.506 1.00 72.75 92 ASN A C 1
ATOM 744 O O . ASN A 1 92 ? -8.125 -7.381 -11.819 1.00 72.75 92 ASN A O 1
ATOM 748 N N . CYS A 1 93 ? -7.138 -7.692 -13.813 1.00 64.69 93 CYS A N 1
ATOM 749 C CA . CYS A 1 93 ? -8.372 -7.932 -14.560 1.00 64.69 93 CYS A CA 1
ATOM 750 C C . CYS A 1 93 ? -9.052 -9.245 -14.138 1.00 64.69 93 CYS A C 1
ATOM 752 O O . CYS A 1 93 ? -10.263 -9.284 -13.925 1.00 64.69 93 CYS A O 1
ATOM 754 N N . SER A 1 94 ? -8.273 -10.307 -13.917 1.00 66.56 94 SER A N 1
ATOM 755 C CA . SER A 1 94 ? -8.768 -11.576 -13.379 1.00 66.56 94 SER A CA 1
ATOM 756 C C . SER A 1 94 ? -9.370 -11.388 -11.990 1.00 66.56 94 SER A C 1
ATOM 758 O O . SER A 1 94 ? -10.466 -11.869 -11.730 1.00 66.56 94 SER A O 1
ATOM 760 N N . ARG A 1 95 ? -8.732 -10.613 -11.106 1.00 60.47 95 ARG A N 1
ATOM 761 C CA . ARG A 1 95 ? -9.264 -10.343 -9.761 1.00 60.47 95 ARG A CA 1
ATOM 762 C C . ARG A 1 95 ? -10.518 -9.459 -9.773 1.00 60.47 95 ARG A C 1
ATOM 764 O O . ARG A 1 95 ? -11.379 -9.640 -8.916 1.00 60.47 95 ARG A O 1
ATOM 771 N N . ALA A 1 96 ? -10.673 -8.575 -10.761 1.00 55.41 96 ALA A N 1
ATOM 772 C CA . ALA A 1 96 ? -11.903 -7.806 -10.969 1.00 55.41 96 ALA A CA 1
ATOM 773 C C . ALA A 1 96 ? -13.113 -8.692 -11.324 1.00 55.41 96 ALA A C 1
ATOM 775 O O . ALA A 1 96 ? -14.243 -8.311 -11.037 1.00 55.41 96 ALA A O 1
ATOM 776 N N . LYS A 1 97 ? -12.890 -9.896 -11.875 1.00 46.47 97 LYS A N 1
ATOM 777 C CA . LYS A 1 97 ? -13.955 -10.884 -12.126 1.00 46.47 97 LYS A CA 1
ATOM 778 C C . LYS A 1 97 ? -14.390 -11.655 -10.868 1.00 46.47 97 LYS A C 1
ATOM 780 O O . LYS A 1 97 ? -15.503 -12.164 -10.846 1.00 46.47 97 LYS A O 1
ATOM 785 N N . TYR A 1 98 ? -13.557 -11.707 -9.821 1.00 41.75 98 TYR A N 1
ATOM 786 C CA . TYR A 1 98 ? -13.844 -12.414 -8.555 1.00 41.75 98 TYR A CA 1
ATOM 787 C C . TYR A 1 98 ? -14.126 -11.478 -7.365 1.00 41.75 98 TYR A C 1
ATOM 789 O O . TYR A 1 98 ? -14.484 -11.933 -6.282 1.00 41.75 98 TYR A O 1
ATOM 797 N N . SER A 1 99 ? -13.984 -10.165 -7.551 1.00 37.94 99 SER A N 1
ATOM 798 C CA . SER A 1 99 ? -14.444 -9.139 -6.617 1.00 37.94 99 SER A CA 1
ATOM 799 C C . SER A 1 99 ? -15.850 -8.717 -7.034 1.00 37.94 99 SER A C 1
ATOM 801 O O . SER A 1 99 ? -16.001 -7.936 -7.968 1.00 37.94 99 SER A O 1
ATOM 803 N N . THR A 1 100 ? -16.867 -9.245 -6.353 1.00 32.66 100 THR A N 1
ATOM 804 C CA . THR A 1 100 ? -18.292 -8.909 -6.517 1.00 32.66 100 THR A CA 1
ATOM 805 C C . THR A 1 100 ? -18.534 -7.445 -6.919 1.00 32.66 100 THR A C 1
ATOM 807 O O . THR A 1 100 ? -18.006 -6.545 -6.253 1.00 32.66 100 THR A O 1
ATOM 810 N N . PRO A 1 101 ? -19.371 -7.168 -7.936 1.00 35.50 101 PRO A N 1
ATOM 811 C CA . PRO A 1 101 ? -19.760 -5.809 -8.248 1.00 35.50 101 PRO A CA 1
ATOM 812 C C . PRO A 1 101 ? -20.761 -5.368 -7.179 1.00 35.50 101 PRO A C 1
ATOM 814 O O . PRO A 1 101 ? -21.924 -5.768 -7.212 1.00 35.50 101 PRO A O 1
ATOM 817 N N . TYR A 1 102 ? -20.349 -4.518 -6.239 1.00 30.72 102 TYR A N 1
ATOM 818 C CA . TYR A 1 102 ? -21.323 -3.613 -5.637 1.00 30.72 102 TYR A CA 1
ATOM 819 C C . TYR A 1 102 ? -21.788 -2.684 -6.760 1.00 30.72 102 TYR A C 1
ATOM 821 O O . TYR A 1 102 ? -21.131 -1.704 -7.110 1.00 30.72 102 TYR A O 1
ATOM 829 N N . LYS A 1 103 ? -22.885 -3.096 -7.403 1.00 33.44 103 LYS A N 1
ATOM 830 C CA . LYS A 1 103 ? -23.625 -2.338 -8.403 1.00 33.44 103 LYS A CA 1
ATOM 831 C C . LYS A 1 103 ? -24.120 -1.058 -7.732 1.00 33.44 103 LYS A C 1
ATOM 833 O O . LYS A 1 103 ? -25.118 -1.088 -7.022 1.00 33.44 103 LYS A O 1
ATOM 838 N N . TYR A 1 104 ? -23.450 0.061 -7.969 1.00 30.22 104 TYR A N 1
ATOM 839 C CA . TYR A 1 104 ? -24.115 1.353 -7.878 1.00 30.22 104 TYR A CA 1
ATOM 840 C C . TYR A 1 104 ? -24.672 1.661 -9.263 1.00 30.22 104 TYR A C 1
ATOM 842 O O . TYR A 1 104 ? -23.925 1.950 -10.198 1.00 30.22 104 TYR A O 1
ATOM 850 N N . ALA A 1 105 ? -25.990 1.511 -9.393 1.00 29.97 105 ALA A N 1
ATOM 851 C CA . ALA A 1 105 ? -26.744 2.060 -10.506 1.00 29.97 105 ALA A CA 1
ATOM 852 C C . ALA A 1 105 ? -26.597 3.588 -10.462 1.00 29.97 105 ALA A C 1
ATOM 854 O O . ALA A 1 105 ? -26.830 4.203 -9.420 1.00 29.97 105 ALA A O 1
ATOM 855 N N . LYS A 1 106 ? -26.156 4.190 -11.568 1.00 29.69 106 LYS A N 1
ATOM 856 C CA . LYS A 1 106 ? -26.253 5.639 -11.752 1.00 29.69 106 LYS A CA 1
ATOM 857 C C . LYS A 1 106 ? -27.723 5.975 -12.007 1.00 29.69 106 LYS A C 1
ATOM 859 O O . LYS A 1 106 ? -28.320 5.373 -12.898 1.00 29.69 106 LYS A O 1
ATOM 864 N N . SER A 1 107 ? -28.260 6.880 -11.190 1.00 34.50 107 SER A N 1
ATOM 865 C CA . SER A 1 107 ? -29.447 7.679 -11.510 1.00 34.50 107 SER A CA 1
ATOM 866 C C . SER A 1 107 ? -29.137 8.671 -12.623 1.00 34.50 107 SER A C 1
ATOM 868 O O . SER A 1 107 ? -27.941 9.008 -12.790 1.00 34.50 107 SER A O 1
#

Sequence (107 aa):
MVRIFKWPESNRSVRYISYIGDAKYFLSIAASSPYKEGTQVTKLECVVRIQKRIVALLQKLKQTNSKFSDGDSVGRKSRVIDKMIDLIVLWNCSRAKYSTPYKYAKS

Organism: Nephila pilipes (NCBI:txid299642)